Protein AF-A0A968V2V9-F1 (afdb_monomer_lite)

Structure (mmCIF, N/CA/C/O backbone):
data_AF-A0A968V2V9-F1
#
_entry.id   AF-A0A968V2V9-F1
#
loop_
_atom_site.group_PDB
_atom_site.id
_atom_site.type_symbol
_atom_site.label_atom_id
_atom_site.label_alt_id
_atom_site.label_comp_id
_atom_site.label_asym_id
_atom_site.label_entity_id
_atom_site.label_seq_id
_atom_site.pdbx_PDB_ins_code
_atom_site.Cartn_x
_atom_site.Cartn_y
_atom_site.Cartn_z
_atom_site.occupancy
_atom_site.B_iso_or_equiv
_atom_site.auth_seq_id
_atom_site.auth_comp_id
_atom_site.auth_asym_id
_atom_site.auth_atom_id
_atom_site.pdbx_PDB_model_num
ATOM 1 N N . MET A 1 1 ? -4.551 -15.279 8.533 1.00 49.53 1 MET A N 1
ATOM 2 C CA . MET A 1 1 ? -3.274 -15.442 7.793 1.00 49.53 1 MET A CA 1
ATOM 3 C C . MET A 1 1 ? -3.346 -16.472 6.661 1.00 49.53 1 MET A C 1
ATOM 5 O O . MET A 1 1 ? -2.733 -16.223 5.634 1.00 49.53 1 MET A O 1
ATOM 9 N N . GLU A 1 2 ? -4.101 -17.576 6.777 1.00 56.19 2 GLU A N 1
ATOM 10 C CA . GLU A 1 2 ? -4.178 -18.626 5.728 1.00 56.19 2 GLU A CA 1
ATOM 11 C C . GLU A 1 2 ? -4.690 -1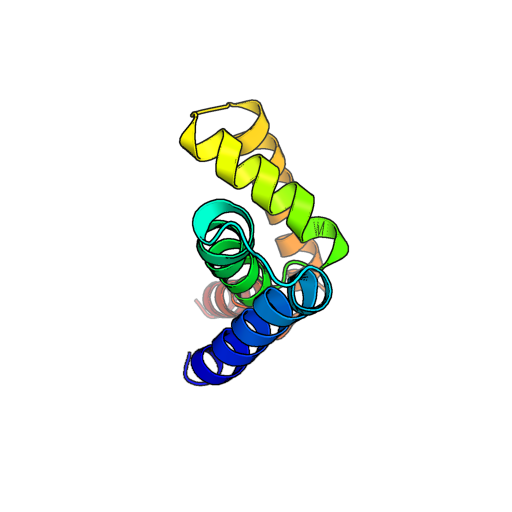8.158 4.348 1.00 56.19 2 GLU A C 1
ATOM 13 O O . GLU A 1 2 ? -4.418 -18.809 3.345 1.00 56.19 2 GLU A O 1
ATOM 18 N N . GLN A 1 3 ? -5.362 -17.006 4.254 1.00 64.81 3 GLN A N 1
ATOM 19 C CA . GLN A 1 3 ? -5.879 -16.458 2.988 1.00 64.81 3 GLN A CA 1
ATOM 20 C C . GLN A 1 3 ? -4.879 -15.557 2.236 1.00 64.81 3 GLN A C 1
ATOM 22 O O . GLN A 1 3 ? -5.156 -15.135 1.115 1.00 64.81 3 GLN A O 1
ATOM 27 N N . LEU A 1 4 ? -3.703 -15.269 2.812 1.00 74.62 4 LEU A N 1
ATOM 28 C CA . LEU A 1 4 ? -2.732 -14.359 2.191 1.00 74.62 4 LEU A CA 1
ATOM 29 C C . LEU A 1 4 ? -1.961 -15.001 1.039 1.00 74.62 4 LEU A C 1
ATOM 31 O O . LEU A 1 4 ? -1.607 -14.306 0.089 1.00 74.62 4 LEU A O 1
ATOM 35 N N . ALA A 1 5 ? -1.715 -16.312 1.094 1.00 81.25 5 ALA A N 1
ATOM 36 C CA . ALA A 1 5 ? -0.980 -17.008 0.042 1.00 81.25 5 ALA A CA 1
ATOM 37 C C . ALA A 1 5 ? -1.730 -16.991 -1.308 1.00 81.25 5 ALA A C 1
ATOM 39 O O . ALA A 1 5 ? -1.122 -16.560 -2.290 1.00 81.25 5 ALA A O 1
ATOM 40 N N . PRO A 1 6 ? -3.034 -17.342 -1.383 1.00 87.38 6 PRO A N 1
ATOM 41 C CA . PRO A 1 6 ? -3.807 -17.201 -2.618 1.00 87.38 6 PRO A CA 1
ATOM 42 C C . PRO A 1 6 ? -3.797 -15.771 -3.167 1.00 87.38 6 PRO A C 1
ATOM 44 O O . PRO A 1 6 ? -3.488 -15.565 -4.338 1.00 87.38 6 PRO A O 1
ATOM 47 N N . ARG A 1 7 ? -4.031 -14.766 -2.313 1.00 86.75 7 ARG A N 1
ATOM 48 C CA . ARG A 1 7 ? -4.074 -13.373 -2.769 1.00 86.75 7 ARG A CA 1
ATOM 49 C C . ARG A 1 7 ? -2.712 -12.855 -3.235 1.00 86.75 7 ARG A C 1
ATOM 51 O O . ARG A 1 7 ? -2.626 -12.139 -4.225 1.00 86.75 7 ARG A O 1
ATOM 58 N N . THR A 1 8 ? -1.629 -13.261 -2.578 1.00 89.81 8 THR A N 1
ATOM 59 C CA . THR A 1 8 ? -0.264 -12.921 -3.011 1.00 89.81 8 THR A CA 1
ATOM 60 C C . THR A 1 8 ? 0.031 -13.471 -4.408 1.00 89.81 8 THR A C 1
ATOM 62 O O . THR A 1 8 ? 0.648 -12.777 -5.215 1.00 89.81 8 THR A O 1
ATOM 65 N N . ILE A 1 9 ? -0.441 -14.684 -4.724 1.00 91.94 9 ILE A N 1
ATOM 66 C CA . ILE A 1 9 ? -0.320 -15.269 -6.068 1.00 91.94 9 ILE A CA 1
ATOM 67 C C . ILE A 1 9 ? -1.099 -14.437 -7.092 1.00 91.94 9 ILE A C 1
ATOM 69 O O . ILE A 1 9 ? -0.582 -14.162 -8.173 1.00 91.94 9 ILE A O 1
ATOM 73 N N . GLU A 1 10 ? -2.310 -13.992 -6.758 1.00 91.88 10 GLU A N 1
ATOM 74 C CA . GLU A 1 10 ? -3.092 -13.117 -7.638 1.00 91.88 10 GLU A CA 1
ATOM 75 C C . GLU A 1 10 ? -2.374 -11.790 -7.908 1.00 91.88 10 GLU A C 1
ATOM 77 O O . GLU A 1 10 ? -2.217 -11.413 -9.065 1.00 91.88 10 GLU A O 1
ATOM 82 N N . ILE A 1 11 ? -1.849 -11.124 -6.874 1.00 90.69 11 ILE A N 1
ATOM 83 C CA . ILE A 1 11 ? -1.094 -9.868 -7.031 1.00 90.69 11 ILE A CA 1
ATOM 84 C C . ILE A 1 11 ? 0.164 -10.087 -7.885 1.00 90.69 11 ILE A C 1
ATOM 86 O O . ILE A 1 11 ? 0.520 -9.239 -8.709 1.00 90.69 11 ILE A O 1
ATOM 90 N N . ALA A 1 12 ? 0.848 -11.220 -7.709 1.00 92.81 12 ALA A N 1
ATOM 91 C CA . ALA A 1 12 ? 1.994 -11.579 -8.535 1.00 92.81 12 ALA A CA 1
ATOM 92 C C . ALA A 1 12 ? 1.588 -11.741 -10.011 1.00 92.81 12 ALA A C 1
ATOM 94 O O . ALA A 1 12 ? 2.226 -11.153 -10.886 1.00 92.81 12 ALA A O 1
ATOM 95 N N . ASN A 1 13 ? 0.496 -12.457 -10.292 1.00 94.31 13 ASN A N 1
ATOM 96 C CA . ASN A 1 13 ? -0.027 -12.615 -11.651 1.00 94.31 13 ASN A CA 1
ATOM 97 C C . ASN A 1 13 ? -0.436 -11.268 -12.263 1.00 94.31 13 ASN A C 1
ATOM 99 O O . ASN A 1 13 ? -0.022 -10.960 -13.377 1.00 94.31 13 ASN A O 1
ATOM 103 N N . GLU A 1 14 ? -1.146 -10.421 -11.513 1.00 90.81 14 GLU A N 1
ATOM 104 C CA . GLU A 1 14 ? -1.508 -9.063 -11.938 1.00 90.81 14 GLU A CA 1
ATOM 105 C C . GLU A 1 14 ? -0.264 -8.221 -12.277 1.00 90.81 14 GLU A C 1
ATOM 107 O O . GLU A 1 14 ? -0.271 -7.439 -13.228 1.00 90.81 14 GLU A O 1
ATOM 112 N N . SER A 1 15 ? 0.820 -8.376 -11.512 1.00 89.50 15 SER A N 1
ATOM 113 C CA . SER A 1 15 ? 2.079 -7.655 -11.743 1.00 89.50 15 SER A CA 1
ATOM 114 C C . SER A 1 15 ? 2.772 -8.118 -13.029 1.00 89.50 15 SER A C 1
ATOM 116 O O . SER A 1 15 ? 3.287 -7.292 -13.783 1.00 89.50 15 SER A O 1
ATOM 118 N N . ILE A 1 16 ? 2.734 -9.421 -13.324 1.00 91.56 16 ILE A N 1
ATOM 119 C CA . ILE A 1 16 ? 3.249 -9.994 -14.577 1.00 91.56 16 ILE A CA 1
ATOM 120 C C . ILE A 1 16 ? 2.390 -9.548 -15.768 1.00 91.56 16 ILE A C 1
ATOM 122 O O . ILE A 1 16 ? 2.928 -9.122 -16.793 1.00 91.56 16 ILE A O 1
ATOM 126 N N . ASP A 1 17 ? 1.063 -9.580 -15.631 1.00 92.81 17 ASP A N 1
ATOM 127 C CA . ASP A 1 17 ? 0.136 -9.214 -16.704 1.00 92.81 17 ASP A CA 1
ATOM 128 C C . ASP A 1 17 ? 0.306 -7.757 -17.162 1.00 92.81 17 ASP A C 1
ATOM 130 O O . ASP A 1 17 ? 0.220 -7.477 -18.358 1.00 92.81 17 ASP A O 1
ATOM 134 N N . ARG A 1 18 ? 0.643 -6.829 -16.254 1.00 87.62 18 ARG A N 1
ATOM 135 C CA . ARG A 1 18 ? 0.863 -5.401 -16.577 1.00 87.62 18 ARG A CA 1
ATOM 136 C C . ARG A 1 18 ? 1.993 -5.138 -17.567 1.00 87.62 18 ARG A C 1
ATOM 138 O O . ARG A 1 18 ? 1.985 -4.105 -18.239 1.00 87.62 18 ARG A O 1
ATOM 145 N N . VAL A 1 19 ? 2.984 -6.021 -17.639 1.00 90.62 19 VAL A N 1
ATOM 146 C CA . VAL A 1 19 ? 4.129 -5.864 -18.549 1.00 90.62 19 VAL A CA 1
ATOM 147 C C . VAL A 1 19 ? 4.135 -6.889 -19.675 1.00 90.62 19 VAL A C 1
ATOM 149 O O . VAL A 1 19 ? 4.98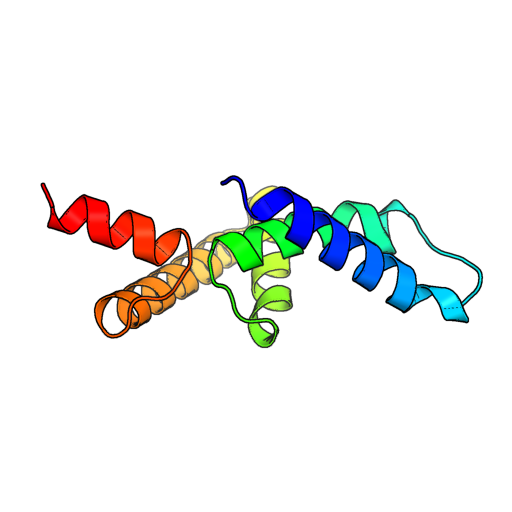8 -6.811 -20.557 1.00 90.62 19 VAL A O 1
ATOM 152 N N . ARG A 1 20 ? 3.180 -7.824 -19.676 1.00 91.38 20 ARG A N 1
ATOM 153 C CA . ARG A 1 20 ? 3.112 -8.941 -20.623 1.00 91.38 20 ARG A CA 1
ATOM 154 C C . ARG A 1 20 ? 3.187 -8.476 -22.075 1.00 91.38 20 ARG A C 1
ATOM 156 O O . ARG A 1 20 ? 4.007 -8.982 -22.837 1.00 91.38 20 ARG A O 1
ATOM 163 N N . ASP A 1 21 ? 2.415 -7.452 -22.430 1.00 93.50 21 ASP A N 1
ATOM 164 C CA . ASP A 1 21 ? 2.339 -6.934 -23.804 1.00 93.50 21 ASP A CA 1
ATOM 165 C C . ASP A 1 21 ? 3.633 -6.232 -24.258 1.00 93.50 21 ASP A C 1
ATOM 167 O O . ASP A 1 21 ? 3.862 -6.050 -25.452 1.00 93.50 21 ASP A O 1
ATOM 171 N N . ARG A 1 22 ? 4.519 -5.862 -23.321 1.00 93.50 22 ARG A N 1
ATOM 172 C CA . ARG A 1 22 ? 5.830 -5.273 -23.638 1.00 93.50 22 ARG A CA 1
ATOM 173 C C . ARG A 1 22 ? 6.838 -6.324 -24.110 1.00 93.50 22 ARG A C 1
ATOM 175 O O . ARG A 1 22 ? 7.865 -5.950 -24.674 1.00 93.50 22 ARG A O 1
ATOM 182 N N . GLY A 1 23 ? 6.599 -7.611 -23.832 1.00 93.12 23 GLY A N 1
ATOM 183 C CA . GLY A 1 23 ? 7.520 -8.717 -24.130 1.00 93.12 23 GLY A CA 1
ATOM 184 C C . GLY A 1 23 ? 8.849 -8.679 -23.357 1.00 93.12 23 GLY A C 1
ATOM 185 O O . GLY A 1 23 ? 9.741 -9.477 -23.631 1.00 93.12 23 GLY A O 1
ATOM 186 N N . LYS A 1 24 ? 9.000 -7.743 -22.411 1.00 92.94 24 LYS A N 1
ATOM 187 C CA . LYS A 1 24 ? 10.177 -7.552 -21.552 1.00 92.94 24 LYS A CA 1
ATOM 188 C C . LYS A 1 24 ? 9.773 -6.875 -20.239 1.00 92.94 24 LYS A C 1
ATOM 190 O O . LYS A 1 24 ? 8.809 -6.111 -20.218 1.00 92.94 24 LYS A O 1
ATOM 195 N N . MET A 1 25 ? 10.537 -7.128 -19.180 1.00 93.12 25 MET A N 1
ATOM 196 C CA . MET A 1 25 ? 10.303 -6.627 -17.822 1.00 93.12 25 MET A CA 1
ATOM 197 C C . MET A 1 25 ? 11.643 -6.291 -17.156 1.00 93.12 25 MET A C 1
ATOM 199 O O . MET A 1 25 ? 12.606 -7.045 -17.314 1.00 93.12 25 MET A O 1
ATOM 203 N N . ASP A 1 26 ? 11.690 -5.209 -16.381 1.00 94.38 26 ASP A N 1
ATOM 204 C CA . ASP A 1 26 ? 12.696 -5.036 -15.334 1.00 94.38 26 ASP A CA 1
ATOM 205 C C . ASP A 1 26 ? 12.195 -5.730 -14.066 1.00 94.38 26 ASP A C 1
ATOM 207 O O . ASP A 1 26 ? 11.297 -5.238 -13.387 1.00 94.38 26 ASP A O 1
ATOM 211 N N . PHE A 1 27 ? 12.746 -6.901 -13.745 1.00 93.62 27 PHE A N 1
ATOM 212 C CA . PHE A 1 27 ? 12.24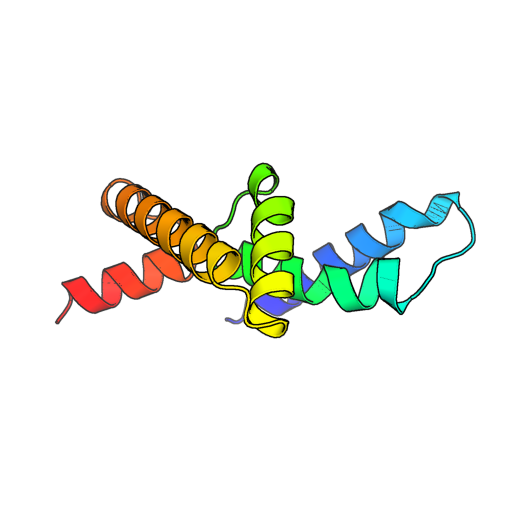2 -7.708 -12.633 1.00 93.62 27 PHE A CA 1
ATOM 213 C C . PHE A 1 27 ? 12.245 -6.963 -11.288 1.00 93.62 27 PHE A C 1
ATOM 215 O O . PHE A 1 27 ? 11.356 -7.175 -10.463 1.00 93.62 27 PHE A O 1
ATOM 222 N N . ILE A 1 28 ? 13.219 -6.081 -11.054 1.00 92.81 28 ILE A N 1
ATOM 223 C CA . ILE A 1 28 ? 13.324 -5.357 -9.789 1.00 92.81 28 ILE A CA 1
ATOM 224 C C . ILE A 1 28 ? 12.250 -4.275 -9.717 1.00 92.81 28 ILE A C 1
ATOM 226 O O . ILE A 1 28 ? 11.474 -4.235 -8.758 1.00 92.81 28 ILE A O 1
ATOM 230 N N . HIS A 1 29 ? 12.179 -3.427 -10.742 1.00 89.69 29 HIS A N 1
ATOM 231 C CA . HIS A 1 29 ? 11.290 -2.269 -10.745 1.00 89.69 29 HIS A CA 1
ATOM 232 C C . HIS A 1 29 ? 9.827 -2.623 -11.029 1.00 89.69 29 HIS A C 1
ATOM 234 O O . HIS A 1 29 ? 8.933 -2.027 -10.426 1.00 89.69 29 HIS A O 1
ATOM 240 N N . ASP A 1 30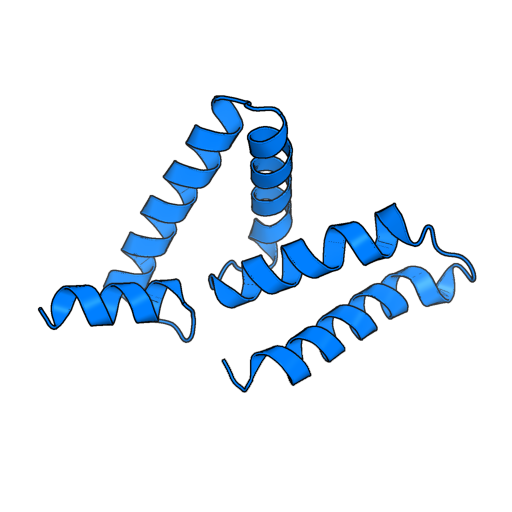 ? 9.576 -3.596 -11.903 1.00 90.25 30 ASP A N 1
ATOM 241 C CA . ASP A 1 30 ? 8.226 -3.956 -12.338 1.00 90.25 30 ASP A CA 1
ATOM 242 C C . ASP A 1 30 ? 7.573 -5.038 -11.453 1.00 90.25 30 ASP A C 1
ATOM 244 O O . ASP A 1 30 ? 6.347 -5.157 -11.465 1.00 90.25 30 ASP A O 1
ATOM 248 N N . PHE A 1 31 ? 8.343 -5.822 -10.678 1.00 91.75 31 PHE A N 1
ATOM 249 C CA . PHE A 1 31 ? 7.804 -6.953 -9.900 1.00 91.75 31 PHE A CA 1
ATOM 250 C C . PHE A 1 31 ? 8.281 -7.017 -8.443 1.00 91.75 31 PHE A C 1
ATOM 252 O O . PHE A 1 31 ? 7.457 -6.965 -7.528 1.00 91.75 31 PHE A O 1
ATOM 259 N N . ALA A 1 32 ? 9.591 -7.111 -8.198 1.00 91.81 32 ALA A N 1
ATOM 260 C CA . ALA A 1 32 ? 10.121 -7.399 -6.864 1.00 91.81 32 ALA A CA 1
ATOM 261 C C . ALA A 1 32 ? 9.865 -6.270 -5.853 1.00 91.81 32 ALA A C 1
ATOM 263 O O . ALA A 1 32 ? 9.568 -6.551 -4.694 1.00 91.81 32 ALA A O 1
ATOM 264 N N . ILE A 1 33 ? 9.955 -5.006 -6.282 1.00 88.00 33 ILE A N 1
ATOM 265 C CA . ILE A 1 33 ? 9.644 -3.848 -5.433 1.00 88.00 33 ILE A CA 1
ATOM 266 C C . ILE A 1 33 ? 8.123 -3.662 -5.257 1.00 88.00 33 ILE A C 1
ATOM 268 O O . ILE A 1 33 ? 7.683 -3.496 -4.117 1.00 88.00 33 ILE A O 1
ATOM 272 N N . PRO A 1 34 ? 7.284 -3.686 -6.316 1.00 87.19 34 PRO A N 1
ATOM 273 C CA . PRO A 1 34 ? 5.849 -3.449 -6.154 1.00 87.19 34 PRO A CA 1
ATOM 274 C C . PRO A 1 34 ? 5.106 -4.540 -5.377 1.00 87.19 34 PRO A C 1
ATOM 276 O O . PRO A 1 34 ? 4.199 -4.214 -4.610 1.00 87.19 34 PRO A O 1
ATOM 279 N N . LEU A 1 35 ? 5.462 -5.817 -5.557 1.00 90.81 35 LEU A N 1
ATOM 280 C CA . LEU A 1 35 ? 4.692 -6.938 -5.011 1.00 90.81 35 LEU A CA 1
ATOM 281 C C . LEU A 1 35 ? 4.556 -6.881 -3.473 1.00 90.81 35 LEU A C 1
ATOM 283 O O . LEU A 1 35 ? 3.418 -6.873 -2.998 1.00 90.81 35 LEU A O 1
ATOM 287 N N . PRO A 1 36 ? 5.638 -6.771 -2.673 1.00 89.25 36 PRO A N 1
ATOM 288 C CA . PRO A 1 36 ? 5.518 -6.708 -1.216 1.00 89.25 36 PRO A CA 1
ATOM 289 C C . PRO A 1 36 ? 4.730 -5.486 -0.737 1.00 89.25 36 PRO A C 1
ATOM 291 O O . PRO A 1 36 ? 3.925 -5.597 0.185 1.00 89.25 36 PRO A O 1
ATOM 294 N N . VAL A 1 37 ? 4.916 -4.331 -1.386 1.00 90.12 37 VAL A N 1
ATOM 295 C CA . VAL A 1 37 ? 4.206 -3.093 -1.032 1.00 90.12 37 VAL A CA 1
ATOM 296 C C . VAL A 1 37 ? 2.701 -3.260 -1.228 1.00 90.12 37 VAL A C 1
ATOM 298 O O . VAL A 1 37 ? 1.921 -2.873 -0.358 1.00 90.12 37 VAL A O 1
ATOM 301 N N . ILE A 1 38 ? 2.282 -3.872 -2.340 1.00 90.25 38 ILE A N 1
ATOM 302 C CA . ILE A 1 38 ? 0.866 -4.118 -2.627 1.00 90.25 38 ILE A CA 1
ATOM 303 C C . ILE A 1 38 ? 0.270 -5.119 -1.630 1.00 90.25 38 ILE A C 1
ATOM 305 O O . ILE A 1 38 ? -0.821 -4.880 -1.117 1.00 90.25 38 ILE A O 1
ATOM 309 N N . VAL A 1 39 ? 0.990 -6.202 -1.323 1.00 92.12 39 VAL A N 1
ATOM 310 C CA . VAL A 1 39 ? 0.547 -7.223 -0.361 1.00 92.12 39 VAL A CA 1
ATOM 311 C C . VAL A 1 39 ? 0.334 -6.609 1.026 1.00 92.12 39 VAL A C 1
ATOM 313 O O . VAL A 1 39 ? -0.716 -6.806 1.633 1.00 92.12 39 VAL A O 1
ATOM 316 N N . ILE A 1 40 ? 1.294 -5.818 1.517 1.00 92.19 40 ILE A N 1
ATOM 317 C CA . ILE A 1 40 ? 1.190 -5.144 2.820 1.00 92.19 40 ILE A CA 1
ATOM 318 C C . ILE A 1 40 ? 0.038 -4.134 2.816 1.00 92.19 40 ILE A C 1
ATOM 320 O O . ILE A 1 40 ? -0.739 -4.090 3.768 1.00 92.19 40 ILE A O 1
ATOM 324 N N . ALA A 1 41 ? -0.112 -3.354 1.743 1.00 93.38 41 ALA A N 1
ATOM 325 C CA . ALA A 1 41 ? -1.210 -2.405 1.616 1.00 93.38 41 ALA A CA 1
ATOM 326 C C . ALA A 1 41 ? -2.583 -3.099 1.701 1.00 93.38 41 ALA A C 1
ATOM 328 O O . ALA A 1 41 ? -3.470 -2.606 2.394 1.00 93.38 41 ALA A O 1
ATOM 329 N N . GLU A 1 42 ? -2.753 -4.260 1.063 1.00 91.31 42 GLU A N 1
ATOM 330 C CA . GLU A 1 42 ? -3.992 -5.043 1.158 1.00 91.31 42 GLU A CA 1
ATOM 331 C C . GLU A 1 42 ? -4.238 -5.605 2.556 1.00 91.31 42 GLU A C 1
ATOM 333 O O . GLU A 1 42 ? -5.349 -5.470 3.066 1.00 91.31 42 GLU A O 1
ATOM 338 N N . ILE A 1 43 ? -3.207 -6.156 3.208 1.00 91.94 43 ILE A N 1
ATOM 339 C CA . ILE A 1 43 ? -3.298 -6.640 4.598 1.00 91.94 43 ILE A CA 1
ATOM 340 C C . ILE A 1 43 ? -3.785 -5.5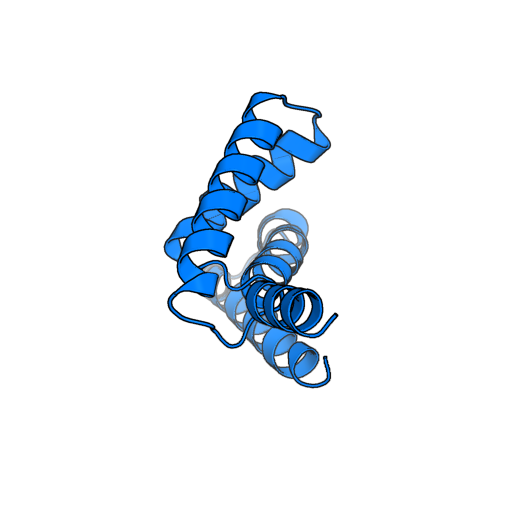28 5.532 1.00 91.94 43 ILE A C 1
ATOM 342 O O . ILE A 1 43 ? -4.597 -5.766 6.424 1.00 91.94 43 ILE A O 1
ATOM 346 N N . LEU A 1 44 ? -3.295 -4.308 5.319 1.00 93.62 44 LEU A N 1
ATOM 347 C CA . LEU A 1 44 ? -3.636 -3.136 6.120 1.00 93.62 44 LEU A CA 1
ATOM 348 C C . LEU A 1 44 ? -4.967 -2.482 5.714 1.00 93.62 44 LEU A C 1
ATOM 350 O O . LEU A 1 44 ? -5.358 -1.493 6.327 1.00 93.62 44 LEU A O 1
ATOM 354 N N . GLY A 1 45 ? -5.667 -2.997 4.698 1.00 92.75 45 GLY A N 1
ATOM 355 C CA . GLY A 1 45 ? -6.943 -2.441 4.240 1.00 92.75 45 GLY A CA 1
ATOM 356 C C . GLY A 1 45 ? -6.814 -1.107 3.496 1.00 92.75 45 GLY A C 1
ATOM 357 O O . GLY A 1 45 ? -7.765 -0.320 3.460 1.00 92.75 45 GLY A O 1
ATOM 358 N N . ILE A 1 46 ? -5.641 -0.831 2.917 1.00 95.06 46 ILE A N 1
ATOM 359 C CA . ILE A 1 46 ? -5.358 0.384 2.148 1.00 95.06 46 ILE A CA 1
ATOM 360 C C . ILE A 1 46 ? -5.985 0.257 0.749 1.00 95.06 46 ILE A C 1
ATOM 362 O O . ILE A 1 46 ? -5.649 -0.668 -0.002 1.00 95.06 46 ILE A O 1
ATOM 366 N N . PRO A 1 47 ? -6.874 1.188 0.358 1.00 92.44 47 PRO A N 1
ATOM 367 C CA . PRO A 1 47 ? -7.549 1.132 -0.931 1.00 92.44 47 PRO A CA 1
ATOM 368 C C . PRO A 1 47 ? -6.570 1.416 -2.082 1.00 92.44 47 PRO A C 1
ATOM 370 O O . PRO A 1 47 ? -5.534 2.061 -1.896 1.00 92.44 47 PRO A O 1
ATOM 373 N N . VAL A 1 48 ? -6.884 0.911 -3.281 1.00 89.12 48 VAL A N 1
ATOM 374 C CA . VAL A 1 48 ? -5.990 0.924 -4.458 1.00 89.12 48 VAL A CA 1
ATOM 375 C C . VAL A 1 48 ? -5.498 2.334 -4.786 1.00 89.12 48 VAL A C 1
ATOM 377 O O . VAL A 1 48 ? -4.316 2.527 -5.067 1.00 89.12 48 VAL A O 1
ATOM 380 N N . GLU A 1 49 ? -6.376 3.323 -4.660 1.00 93.31 49 GLU A N 1
ATOM 381 C CA . GLU A 1 49 ? -6.128 4.731 -4.976 1.00 93.31 49 GLU A CA 1
ATOM 382 C C . GLU A 1 49 ? -5.078 5.359 -4.050 1.00 93.31 49 GLU A C 1
ATOM 384 O O . GLU A 1 49 ? -4.458 6.357 -4.402 1.00 93.31 49 GLU A O 1
ATOM 389 N N . ARG A 1 50 ? -4.855 4.768 -2.869 1.00 95.12 50 ARG A N 1
ATOM 390 C CA . ARG A 1 50 ? -3.894 5.242 -1.862 1.00 95.12 50 ARG A CA 1
ATOM 391 C C . ARG A 1 50 ? -2.601 4.429 -1.833 1.00 95.12 50 ARG A C 1
ATOM 393 O O . ARG A 1 50 ? -1.685 4.775 -1.092 1.00 95.12 50 ARG A O 1
ATOM 400 N N . ARG A 1 51 ? -2.478 3.370 -2.644 1.00 90.75 51 ARG A N 1
ATOM 401 C CA . ARG A 1 51 ? -1.270 2.521 -2.673 1.00 90.75 51 ARG A CA 1
ATOM 402 C C . ARG A 1 51 ? -0.031 3.272 -3.166 1.00 90.75 51 ARG A C 1
ATOM 404 O O . ARG A 1 51 ? 1.066 2.979 -2.702 1.00 90.75 51 ARG A O 1
ATOM 411 N N . ALA A 1 52 ? -0.196 4.235 -4.077 1.00 91.12 52 ALA A N 1
ATOM 412 C CA . ALA A 1 52 ? 0.906 5.075 -4.549 1.00 91.12 52 ALA A CA 1
ATOM 413 C C . ALA A 1 52 ? 1.445 5.980 -3.430 1.00 91.12 52 ALA A C 1
ATOM 415 O O . ALA A 1 52 ? 2.655 6.017 -3.216 1.00 91.12 52 ALA A O 1
ATOM 416 N N . ASP A 1 53 ? 0.553 6.623 -2.669 1.00 95.06 53 ASP A N 1
ATOM 417 C CA . ASP A 1 53 ? 0.928 7.409 -1.488 1.00 95.06 53 ASP A CA 1
ATOM 418 C C . ASP A 1 53 ? 1.636 6.531 -0.450 1.00 95.06 53 ASP A C 1
ATOM 420 O O . ASP A 1 53 ? 2.709 6.877 0.038 1.00 95.06 53 ASP A O 1
ATOM 424 N N . PHE A 1 54 ? 1.071 5.352 -0.163 1.00 95.00 54 PHE A N 1
ATOM 425 C CA . PHE A 1 54 ? 1.656 4.393 0.770 1.00 95.00 54 PHE A CA 1
ATOM 426 C C . PHE A 1 54 ? 3.070 3.979 0.359 1.00 95.00 54 PHE A C 1
ATOM 428 O O . PHE A 1 54 ? 3.977 3.982 1.191 1.00 95.00 54 PHE A O 1
ATOM 435 N N . LYS A 1 55 ? 3.282 3.681 -0.930 1.00 91.94 55 LYS A N 1
ATOM 436 C CA . LYS A 1 55 ? 4.617 3.396 -1.460 1.00 91.94 55 LYS A CA 1
ATOM 437 C C . LYS A 1 55 ? 5.550 4.589 -1.260 1.00 91.94 55 LYS A C 1
ATOM 439 O O . LYS A 1 55 ? 6.648 4.405 -0.752 1.00 91.94 55 LYS A O 1
ATOM 444 N N . HIS A 1 56 ? 5.110 5.789 -1.631 1.00 94.50 56 HIS A N 1
ATOM 445 C CA . HIS A 1 56 ? 5.918 7.000 -1.521 1.00 94.50 56 HIS A CA 1
ATOM 446 C C . HIS A 1 56 ? 6.375 7.255 -0.078 1.00 94.50 56 HIS A C 1
ATOM 448 O O . HIS A 1 56 ? 7.556 7.503 0.160 1.00 94.50 56 HIS A O 1
ATOM 454 N N . TRP A 1 57 ? 5.476 7.117 0.899 1.00 96.69 57 TRP A N 1
ATOM 455 C CA . TRP A 1 57 ? 5.856 7.242 2.303 1.00 96.69 57 TRP A CA 1
ATOM 456 C C . TRP A 1 57 ? 6.740 6.085 2.779 1.00 96.69 57 TRP A C 1
ATOM 458 O O . TRP A 1 57 ? 7.658 6.312 3.558 1.00 96.69 57 TRP A O 1
ATOM 468 N N . SER A 1 58 ? 6.502 4.852 2.323 1.00 92.88 58 SER A N 1
ATOM 469 C CA . SER A 1 58 ? 7.358 3.707 2.661 1.00 92.88 58 SER A CA 1
ATOM 470 C C . SER A 1 58 ? 8.793 3.910 2.170 1.00 92.88 58 SER A C 1
ATOM 472 O O . SER A 1 58 ? 9.729 3.667 2.928 1.00 92.88 58 SER A O 1
ATOM 474 N N . ASP A 1 59 ? 8.964 4.377 0.930 1.00 92.69 59 ASP A N 1
ATOM 475 C CA . ASP A 1 59 ? 10.276 4.689 0.359 1.00 92.69 59 ASP A CA 1
ATOM 476 C C . ASP A 1 59 ? 10.959 5.801 1.181 1.00 92.69 59 ASP A C 1
ATOM 478 O O . ASP A 1 59 ? 12.091 5.637 1.632 1.00 92.69 59 ASP A O 1
ATOM 482 N N . GLY A 1 60 ? 10.244 6.895 1.479 1.00 95.94 60 GLY A N 1
ATOM 483 C CA . GLY A 1 60 ? 10.789 8.001 2.274 1.00 95.94 60 GLY A CA 1
ATOM 484 C C . GLY A 1 60 ? 11.155 7.606 3.710 1.00 95.94 60 GLY A C 1
ATOM 485 O O . GLY A 1 60 ? 12.152 8.077 4.250 1.00 95.94 60 GLY A O 1
ATOM 486 N N . ILE A 1 61 ? 10.413 6.684 4.332 1.00 95.06 61 ILE A N 1
ATOM 487 C CA . ILE A 1 61 ? 10.749 6.140 5.658 1.00 95.06 61 ILE A CA 1
ATOM 488 C C . ILE A 1 61 ? 12.093 5.400 5.629 1.00 95.06 61 ILE A C 1
ATOM 490 O O . ILE A 1 61 ? 12.885 5.563 6.561 1.00 95.06 61 ILE A O 1
ATOM 494 N N . MET A 1 62 ? 12.386 4.638 4.567 1.00 92.25 62 MET A N 1
ATOM 495 C CA . MET A 1 62 ? 13.693 3.982 4.402 1.00 92.25 62 MET A CA 1
ATOM 496 C C . MET A 1 62 ? 14.838 4.998 4.296 1.00 92.25 62 MET A C 1
ATOM 498 O O . MET A 1 62 ? 15.947 4.731 4.755 1.00 92.25 62 MET A O 1
ATOM 502 N N . GLU A 1 63 ? 14.553 6.181 3.757 1.00 96.44 63 GLU A N 1
ATOM 503 C CA . GLU A 1 63 ? 15.483 7.312 3.657 1.00 96.44 63 GLU A CA 1
ATOM 504 C C . GLU A 1 63 ? 15.483 8.212 4.907 1.00 96.44 63 GLU A C 1
ATOM 506 O O . GLU A 1 63 ? 16.190 9.216 4.961 1.00 96.44 63 GLU A O 1
ATOM 511 N N . SER A 1 64 ? 14.731 7.842 5.950 1.00 96.31 64 SER A N 1
ATOM 512 C CA . SER A 1 64 ? 14.539 8.638 7.170 1.00 96.31 64 SER A CA 1
ATOM 513 C C . SER A 1 64 ? 13.914 10.026 6.937 1.00 96.31 64 SER A C 1
ATOM 515 O O . SER A 1 64 ? 14.133 10.950 7.724 1.00 96.31 64 SER A O 1
ATOM 517 N N . ASP A 1 65 ? 13.097 10.178 5.892 1.00 97.81 65 ASP A N 1
ATOM 518 C CA . ASP A 1 65 ? 12.374 11.413 5.593 1.00 97.81 65 ASP A CA 1
ATOM 519 C C . ASP A 1 65 ? 11.254 11.672 6.613 1.00 97.81 65 ASP A C 1
ATOM 521 O O . ASP A 1 65 ? 10.269 10.937 6.732 1.00 97.81 65 ASP A O 1
ATOM 525 N N . ARG A 1 66 ? 11.376 12.789 7.335 1.00 97.44 66 ARG A N 1
ATOM 526 C CA . ARG A 1 66 ? 10.399 13.237 8.329 1.00 97.44 66 ARG A CA 1
ATOM 527 C C . ARG A 1 66 ? 9.010 13.485 7.734 1.00 97.44 66 ARG A C 1
ATOM 529 O O . ARG A 1 66 ? 8.023 13.216 8.421 1.00 97.44 66 ARG A O 1
ATOM 536 N N . ALA A 1 67 ? 8.917 13.991 6.505 1.00 97.75 67 ALA A N 1
ATOM 537 C CA . ALA A 1 67 ? 7.632 14.238 5.854 1.00 97.75 67 ALA A CA 1
ATOM 538 C C . ALA A 1 67 ? 6.905 12.920 5.550 1.00 97.75 67 ALA A C 1
ATOM 540 O O . ALA A 1 67 ? 5.694 12.824 5.754 1.00 97.75 67 ALA A O 1
ATOM 541 N N . ALA A 1 68 ? 7.648 11.878 5.168 1.00 97.81 68 ALA A N 1
ATOM 542 C CA . ALA A 1 68 ? 7.110 10.541 4.955 1.00 97.81 68 ALA A CA 1
ATOM 543 C C . ALA A 1 68 ? 6.544 9.919 6.243 1.00 97.81 68 ALA A C 1
ATOM 545 O O . ALA A 1 68 ? 5.420 9.415 6.238 1.00 97.81 68 ALA A O 1
ATOM 546 N N . TYR A 1 69 ? 7.257 10.034 7.372 1.00 96.81 69 TYR A N 1
ATOM 547 C CA . TYR A 1 69 ? 6.731 9.605 8.677 1.00 96.81 69 TYR A CA 1
ATOM 548 C C . TYR A 1 69 ? 5.433 10.328 9.049 1.00 96.81 69 TYR A C 1
ATOM 550 O O . TYR A 1 69 ? 4.494 9.705 9.550 1.00 96.81 69 TYR A O 1
ATOM 558 N N . GLN A 1 70 ? 5.374 11.642 8.811 1.00 98.00 70 GLN A N 1
ATOM 559 C CA . GLN A 1 70 ? 4.183 12.443 9.092 1.00 98.00 70 GLN A CA 1
ATOM 560 C C . GLN A 1 70 ? 3.008 12.016 8.211 1.00 98.00 70 GLN A C 1
ATOM 562 O O . GLN A 1 70 ? 1.950 11.694 8.747 1.00 98.00 70 GLN A O 1
ATOM 567 N N . GLY A 1 71 ? 3.209 11.920 6.894 1.00 97.94 71 GLY A N 1
ATOM 568 C CA . GLY A 1 71 ? 2.170 11.510 5.949 1.00 97.94 71 GLY A CA 1
ATOM 569 C C . GLY A 1 71 ? 1.616 10.115 6.240 1.00 97.94 71 GLY A C 1
ATOM 570 O O . GLY A 1 71 ? 0.399 9.941 6.329 1.00 97.94 71 GLY A O 1
ATOM 571 N N . MET A 1 72 ? 2.497 9.141 6.491 1.00 97.25 72 MET A N 1
ATOM 572 C CA . MET A 1 72 ? 2.101 7.782 6.867 1.00 97.25 72 MET A CA 1
ATOM 573 C C . MET A 1 72 ? 1.301 7.766 8.178 1.00 97.25 72 MET A C 1
ATOM 575 O O . MET A 1 72 ? 0.256 7.121 8.273 1.00 97.25 72 MET A O 1
ATOM 579 N N . GLY A 1 73 ? 1.769 8.496 9.196 1.00 97.56 73 GLY A N 1
ATOM 580 C CA . GLY A 1 73 ? 1.103 8.570 10.495 1.00 97.56 73 GLY A CA 1
ATOM 581 C C . GLY A 1 73 ? -0.258 9.268 10.440 1.00 97.56 73 GLY A C 1
ATOM 582 O O . GLY A 1 73 ? -1.205 8.829 11.095 1.00 97.56 73 GLY A O 1
ATOM 583 N N . ASP A 1 74 ? -0.372 10.339 9.656 1.00 98.12 74 ASP A N 1
ATOM 584 C CA . ASP A 1 74 ? -1.628 11.056 9.431 1.00 98.12 74 ASP A CA 1
ATOM 585 C C . ASP A 1 74 ? -2.644 10.162 8.718 1.00 98.12 74 ASP A C 1
ATOM 587 O O . ASP A 1 74 ? -3.800 10.078 9.141 1.00 98.12 74 ASP A O 1
ATOM 591 N N . TYR A 1 75 ? -2.193 9.425 7.702 1.00 97.44 75 TYR A N 1
ATOM 592 C CA . TYR A 1 75 ? -3.026 8.471 6.987 1.00 97.44 75 TYR A CA 1
ATOM 593 C C . TYR A 1 75 ? -3.537 7.341 7.889 1.00 97.44 75 TYR A C 1
ATOM 595 O O . TYR A 1 75 ? -4.740 7.085 7.910 1.00 97.44 75 TYR A O 1
ATOM 603 N N . PHE A 1 76 ? -2.672 6.693 8.679 1.00 96.62 76 PHE A N 1
ATOM 604 C CA . PHE A 1 76 ? -3.125 5.626 9.578 1.00 96.62 76 PHE A CA 1
ATOM 605 C C . PHE A 1 76 ? -4.078 6.134 10.659 1.00 96.62 76 PHE A C 1
ATOM 607 O O . PHE A 1 76 ? -5.035 5.438 10.987 1.00 96.62 76 PHE A O 1
ATOM 614 N N . ARG A 1 77 ? -3.881 7.353 11.182 1.00 96.75 77 ARG A N 1
ATOM 615 C CA . ARG A 1 77 ? -4.835 7.960 12.124 1.00 96.75 77 ARG A CA 1
ATOM 616 C C . ARG A 1 77 ? -6.218 8.133 11.502 1.00 96.75 77 ARG A C 1
ATOM 618 O O . ARG A 1 77 ? -7.215 7.894 12.178 1.00 96.75 77 ARG A O 1
ATOM 625 N N . GLU A 1 78 ? -6.284 8.528 10.237 1.00 96.12 78 GLU A N 1
ATOM 626 C CA . GLU A 1 78 ? -7.548 8.627 9.509 1.00 96.12 78 GLU A CA 1
ATOM 627 C C . GLU A 1 78 ? -8.159 7.246 9.235 1.00 96.12 78 GLU A C 1
ATOM 629 O O . GLU A 1 78 ? -9.338 7.025 9.508 1.00 96.12 78 GLU A O 1
ATOM 634 N N . LEU A 1 79 ? -7.352 6.285 8.782 1.00 95.88 79 LEU A N 1
ATOM 635 C CA . LEU A 1 79 ? -7.804 4.920 8.518 1.00 95.88 79 LEU A CA 1
ATOM 636 C C . LEU A 1 79 ? -8.381 4.253 9.777 1.00 95.88 79 LEU A C 1
ATOM 638 O O . LEU A 1 79 ? -9.455 3.657 9.718 1.00 95.88 79 LEU A O 1
ATOM 642 N N . ILE A 1 80 ? -7.713 4.406 10.924 1.00 96.06 80 ILE A N 1
ATOM 643 C CA . ILE A 1 80 ? -8.190 3.897 12.216 1.00 96.06 80 ILE A CA 1
ATOM 644 C C . ILE A 1 80 ? -9.546 4.516 12.567 1.00 96.06 80 ILE A C 1
ATOM 646 O O . ILE A 1 80 ? -10.484 3.780 12.865 1.00 96.06 80 ILE A O 1
ATOM 650 N N . LYS A 1 81 ? -9.697 5.846 12.468 1.00 96.00 81 LYS A N 1
ATOM 651 C CA . LYS A 1 81 ? -10.982 6.521 12.736 1.00 96.00 81 LYS A CA 1
ATOM 652 C C . LYS A 1 81 ? -12.111 5.985 11.858 1.00 96.00 81 LYS A C 1
ATOM 654 O O . LYS A 1 81 ? -13.216 5.767 12.348 1.00 96.00 81 LYS A O 1
ATOM 659 N N . GLN A 1 82 ? -11.837 5.748 10.576 1.00 95.44 82 GLN A N 1
ATOM 660 C CA . GLN A 1 82 ? -12.820 5.169 9.660 1.00 95.44 82 GLN A CA 1
ATOM 661 C C . GLN A 1 82 ? -13.215 3.748 10.078 1.00 95.44 82 GLN A C 1
ATOM 663 O O . GLN A 1 82 ? -14.402 3.422 10.080 1.00 95.44 82 GLN A O 1
ATOM 668 N N . ARG A 1 83 ? -12.243 2.912 10.464 1.00 95.38 83 ARG A N 1
ATOM 669 C CA . ARG A 1 83 ? -12.492 1.523 10.879 1.00 95.38 83 ARG A CA 1
ATOM 670 C C . ARG A 1 8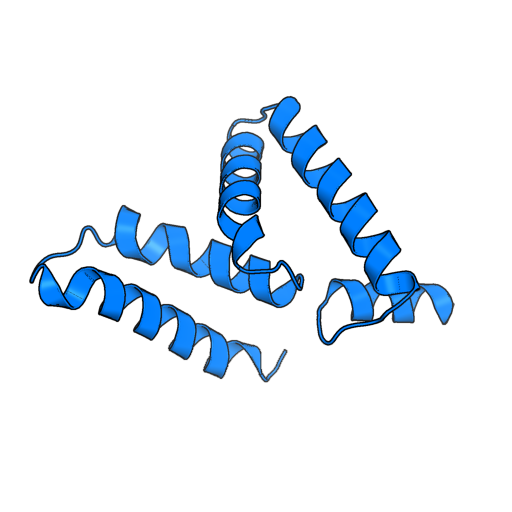3 ? -13.184 1.395 12.230 1.00 95.38 83 ARG A C 1
ATOM 672 O O . ARG A 1 83 ? -13.994 0.490 12.375 1.00 95.38 83 ARG A O 1
ATOM 679 N N . MET A 1 84 ? -12.976 2.332 13.155 1.00 94.44 84 MET A N 1
ATOM 680 C CA . MET A 1 84 ? -13.750 2.395 14.403 1.00 94.44 84 MET A CA 1
ATOM 681 C C . MET A 1 84 ? -15.256 2.584 14.149 1.00 94.44 84 MET A C 1
ATOM 683 O O . MET A 1 84 ? -16.077 2.034 14.872 1.00 94.44 84 MET A O 1
ATOM 687 N N . GLY A 1 85 ? -15.641 3.350 13.120 1.00 94.19 85 GLY A N 1
ATOM 688 C CA . GLY A 1 85 ? -17.053 3.533 12.753 1.00 94.19 85 GLY A CA 1
ATOM 689 C C . GLY A 1 85 ? -17.601 2.452 11.815 1.00 94.19 85 GLY A C 1
ATOM 690 O O . GLY A 1 85 ? -18.801 2.175 11.817 1.00 94.19 85 GLY A O 1
ATOM 691 N N . LYS A 1 86 ? -16.737 1.857 10.987 1.00 94.44 86 LYS A N 1
ATOM 692 C CA . LYS A 1 86 ? -17.095 0.827 10.007 1.00 94.44 86 LYS A CA 1
ATOM 693 C C . LYS A 1 86 ? -15.949 -0.186 9.859 1.00 94.44 86 LYS A C 1
ATOM 695 O O . LYS A 1 86 ? -15.099 -0.001 8.981 1.00 94.44 86 LYS A O 1
ATOM 700 N N . PRO A 1 87 ? -15.925 -1.242 10.691 1.00 94.06 87 PRO A N 1
ATOM 701 C CA . PRO A 1 87 ? -14.902 -2.280 10.616 1.00 94.06 87 PRO A CA 1
ATOM 702 C C . PRO A 1 87 ? -14.859 -2.950 9.237 1.00 94.06 87 PRO A C 1
ATOM 704 O O . PRO A 1 87 ? -15.891 -3.121 8.581 1.00 94.06 87 PRO A O 1
ATOM 707 N N . GLY A 1 88 ? -13.655 -3.304 8.794 1.00 91.06 88 GLY A N 1
ATOM 708 C CA . GLY A 1 88 ? -13.389 -4.030 7.555 1.00 91.06 88 GLY A CA 1
ATOM 709 C C . GLY A 1 88 ? -12.858 -5.441 7.815 1.00 91.06 88 GLY A C 1
ATOM 710 O O . GLY A 1 88 ? -12.781 -5.897 8.952 1.00 91.06 88 GLY A O 1
ATOM 711 N N . HIS A 1 89 ? -12.467 -6.124 6.741 1.00 90.56 89 HIS A N 1
ATOM 712 C CA . HIS A 1 89 ? -11.754 -7.405 6.796 1.00 90.56 89 HIS A CA 1
ATOM 713 C C . HIS A 1 89 ? -10.251 -7.169 6.583 1.00 90.56 89 HIS A C 1
ATOM 715 O O . HIS A 1 89 ? -9.685 -7.594 5.579 1.00 90.56 89 HIS A O 1
ATOM 721 N N . ASP A 1 90 ? -9.630 -6.416 7.491 1.00 92.75 90 ASP A N 1
ATOM 722 C CA . ASP A 1 90 ? -8.225 -6.009 7.419 1.00 92.75 90 ASP A CA 1
ATOM 723 C C . ASP A 1 90 ? -7.554 -6.014 8.800 1.00 92.75 90 ASP A C 1
ATOM 725 O O . ASP A 1 90 ? -8.221 -5.944 9.833 1.00 92.75 90 ASP A O 1
ATOM 729 N N . LEU A 1 91 ? -6.216 -6.061 8.815 1.00 92.12 91 LEU A N 1
ATOM 730 C CA . LEU A 1 91 ? -5.426 -6.138 10.049 1.00 92.12 91 LEU A CA 1
ATOM 731 C C . LEU A 1 91 ? -5.672 -4.940 10.977 1.00 92.12 91 LEU A C 1
ATOM 733 O O . LEU A 1 91 ? -5.588 -5.077 12.193 1.00 92.12 91 LEU A O 1
ATOM 737 N N . VAL A 1 92 ? -5.973 -3.761 10.425 1.00 94.94 92 VAL A N 1
ATOM 738 C CA . VAL A 1 92 ? -6.276 -2.571 11.234 1.00 94.94 92 VAL A CA 1
ATOM 739 C C . VAL A 1 92 ? -7.556 -2.796 12.039 1.00 94.94 92 VAL A C 1
ATOM 741 O O . VAL A 1 92 ? -7.575 -2.524 13.237 1.00 94.94 92 VAL A O 1
ATOM 744 N N . SER A 1 93 ? -8.596 -3.341 11.409 1.00 95.31 93 SER A N 1
ATOM 745 C CA . SER A 1 93 ? -9.858 -3.689 12.070 1.00 95.31 93 SER A CA 1
ATOM 746 C C . SER A 1 93 ? -9.668 -4.793 13.115 1.00 95.31 93 SER A C 1
ATOM 748 O O . SER A 1 93 ? -10.183 -4.672 14.227 1.00 95.31 93 SER A O 1
ATOM 750 N N . ASP A 1 94 ? -8.868 -5.816 12.798 1.00 93.81 94 ASP A N 1
ATOM 751 C CA . ASP A 1 94 ? -8.539 -6.900 13.733 1.00 93.81 94 ASP A CA 1
ATOM 752 C C . ASP A 1 94 ? -7.831 -6.368 14.994 1.00 93.81 94 ASP A C 1
ATOM 754 O O . ASP A 1 94 ? -8.172 -6.744 16.116 1.00 93.81 94 ASP A O 1
ATOM 758 N N . LEU A 1 95 ? -6.866 -5.454 14.831 1.00 93.62 95 LEU A N 1
ATOM 759 C CA . LEU A 1 95 ? -6.130 -4.853 15.949 1.00 93.62 95 LEU A CA 1
ATOM 760 C C . LEU A 1 95 ? -7.011 -3.947 16.820 1.00 93.62 95 LEU A C 1
ATOM 762 O O . LEU A 1 95 ? -6.846 -3.938 18.041 1.00 93.62 95 LEU A O 1
ATOM 766 N N . ILE A 1 96 ? -7.949 -3.209 16.218 1.00 94.81 96 ILE A N 1
ATOM 767 C CA . ILE A 1 96 ? -8.927 -2.396 16.959 1.00 94.81 96 ILE A CA 1
ATOM 768 C C . ILE A 1 96 ? -9.800 -3.300 17.839 1.00 94.81 96 ILE A C 1
ATOM 770 O O . ILE A 1 96 ? -9.933 -3.037 19.033 1.00 94.81 96 ILE A O 1
ATOM 774 N N . ALA A 1 97 ? -10.322 -4.399 17.285 1.00 92.56 97 ALA A N 1
ATOM 775 C CA . ALA A 1 97 ? -11.191 -5.322 18.013 1.00 92.56 97 ALA A CA 1
ATOM 776 C C . ALA A 1 97 ? -10.500 -5.968 19.230 1.00 92.56 97 ALA A C 1
ATOM 778 O O . ALA A 1 97 ? -11.126 -6.159 20.271 1.00 92.56 97 ALA A O 1
ATOM 779 N N . VAL A 1 98 ? -9.200 -6.277 19.129 1.00 92.25 98 VAL A N 1
ATOM 780 C CA . VAL A 1 98 ? -8.412 -6.808 20.259 1.00 92.25 98 VAL A CA 1
ATOM 781 C C . VAL A 1 98 ? -8.253 -5.771 21.377 1.00 92.25 98 VAL A C 1
ATOM 783 O O . VAL A 1 98 ? -8.306 -6.134 22.552 1.00 92.25 98 VAL A O 1
ATOM 786 N N . HIS A 1 99 ? -8.073 -4.492 21.033 1.00 82.75 99 HIS A N 1
ATOM 787 C CA . HIS A 1 99 ? -7.911 -3.423 22.021 1.00 82.75 99 HIS A CA 1
ATOM 788 C C . HIS A 1 99 ? -9.195 -3.146 22.815 1.00 82.75 99 HIS A C 1
ATOM 790 O O . HIS A 1 99 ? -9.113 -2.897 24.011 1.00 82.75 99 HIS A O 1
ATOM 796 N N . GLU A 1 100 ? -10.368 -3.223 22.180 1.00 78.19 100 GLU A N 1
ATOM 797 C CA . GLU A 1 100 ? -11.666 -3.015 22.848 1.00 78.19 100 GLU A CA 1
ATOM 798 C C . GLU A 1 100 ? -12.103 -4.199 23.731 1.00 78.19 100 GLU A C 1
ATOM 800 O O . GLU A 1 100 ? -12.979 -4.050 24.580 1.00 78.19 100 GLU A O 1
ATOM 805 N N . GLY A 1 101 ? -11.509 -5.380 23.531 1.00 62.47 101 GLY A N 1
ATOM 806 C CA . GLY A 1 101 ? -11.794 -6.592 24.304 1.00 62.47 101 GLY A CA 1
ATOM 807 C C . GLY A 1 101 ? -10.937 -6.791 25.561 1.00 62.47 101 GLY A C 1
ATOM 808 O O . GLY A 1 101 ? -11.064 -7.842 26.191 1.00 62.47 101 GLY A O 1
ATOM 809 N N . SER A 1 102 ? -10.053 -5.841 25.898 1.00 51.78 102 SER A N 1
ATOM 810 C CA . SER A 1 102 ? -9.186 -5.846 27.095 1.00 51.78 102 SER A CA 1
ATOM 811 C C . SER A 1 102 ? -9.650 -4.828 28.132 1.00 51.78 102 SER A C 1
ATOM 813 O O . SER A 1 102 ? -9.528 -5.137 29.338 1.00 51.78 102 SER A O 1
#

Radius of gyration: 15.68 Å; chains: 1; bounding box: 33×33×51 Å

Foldseek 3Di:
DVPLVVVLVVLQVVLCVVCVVVVDDDCVVSHVLLSVLVSVCVQAVNDPVCSVVSSVLVVCVVVVNPVSVVSVVVVLVVVLVVCVVPPDPHPSVVVVVVVVVD

pLDDT: mean 90.98, std 8.72, range [49.53, 98.12]

Secondary structure (DSSP, 8-state):
-TTHHHHHHHHHHHHHHHHHTTT---IIIIIITHHHHHHHHHHTT--GGGHHHHHHHHHHHHTT-HHHHHHHHHHHHHHHHHHHHS--SSHHHHHHHHHHT-

Sequence (102 aa):
MEQLAPRTIEIANESIDRVRDRGKMDFIHDFAIPLPVIVIAEILGIPVERRADFKHWSDGIMESDRAAYQGMGDYFRELIKQRMGKPGHDLVSDLIAVHEGS